Protein AF-A0A2K1WW73-F1 (afdb_monomer)

Nearest PDB structures (foldseek):
  8fxi-assembly1_E  TM=5.015E-01  e=4.866E+00  Stanieria sp. NIES-3757
  9c9m-assembly1_C  TM=4.557E-01  e=4.021E+00  Human immunodeficiency virus 1

Organism: Populus trichocarpa (NCBI:txid3694)

InterPro domains:
  IPR043128 Reverse transcriptase/Diguanylate cyclase domain [G3DSA:3.30.70.270] (82-145)
  IPR043502 DNA/RNA polymerase superfamily [SSF56672] (91-145)
  IPR051320 Viral Replication and Maturation Polyprotein [PTHR33064] (39-145)

Structure (mmCIF, N/CA/C/O backbone):
data_AF-A0A2K1WW73-F1
#
_entry.id   AF-A0A2K1WW73-F1
#
loop_
_atom_site.group_PDB
_atom_site.id
_atom_site.type_symbol
_atom_site.label_atom_id
_atom_site.label_alt_id
_atom_site.label_comp_id
_atom_site.label_asym_id
_atom_site.label_entity_id
_atom_site.label_seq_id
_atom_site.pdbx_PDB_ins_code
_atom_site.Cartn_x
_atom_site.Cartn_y
_atom_site.Cartn_z
_atom_site.occupancy
_atom_site.B_iso_or_equiv
_atom_site.auth_seq_id
_atom_site.auth_comp_id
_atom_site.auth_asym_id
_atom_site.auth_atom_id
_atom_site.pdbx_PDB_model_num
ATOM 1 N N . MET A 1 1 ? -12.731 13.483 20.629 1.00 47.97 1 MET A N 1
ATOM 2 C CA . MET A 1 1 ? -12.742 12.029 20.905 1.00 47.97 1 MET A CA 1
ATOM 3 C C . MET A 1 1 ? -14.147 11.509 20.618 1.00 47.97 1 MET A C 1
ATOM 5 O O . MET A 1 1 ? -15.056 11.846 21.362 1.00 47.97 1 MET A O 1
ATOM 9 N N . ILE A 1 2 ? -14.364 10.805 19.503 1.00 49.97 2 ILE A N 1
ATOM 10 C CA . ILE A 1 2 ? -15.694 10.281 19.145 1.00 49.97 2 ILE A CA 1
ATOM 11 C C . ILE A 1 2 ? -15.784 8.859 19.695 1.00 49.97 2 ILE A C 1
ATOM 13 O O . ILE A 1 2 ? -15.169 7.936 19.167 1.00 49.97 2 ILE A O 1
ATOM 17 N N . THR A 1 3 ? -16.505 8.671 20.792 1.00 56.09 3 THR A N 1
ATOM 18 C CA . THR A 1 3 ? -16.882 7.336 21.258 1.00 56.09 3 THR A CA 1
ATOM 19 C C . THR A 1 3 ? -17.946 6.775 20.315 1.00 56.09 3 THR A C 1
ATOM 21 O O . THR A 1 3 ? -19.043 7.321 20.219 1.00 56.09 3 THR A O 1
ATOM 24 N N . LEU A 1 4 ? -17.628 5.679 19.614 1.00 69.12 4 LEU A N 1
ATOM 25 C CA . LEU A 1 4 ? -18.541 5.015 18.666 1.00 69.12 4 LEU A CA 1
ATOM 26 C C . LEU A 1 4 ? -19.76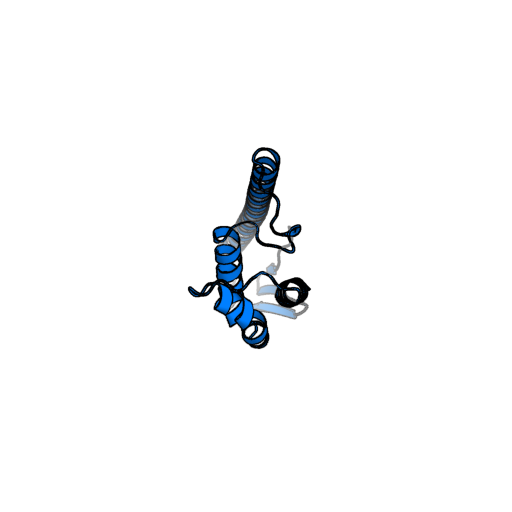2 4.360 19.336 1.00 69.12 4 LEU A C 1
ATOM 28 O O . LEU A 1 4 ? -20.703 3.953 18.659 1.00 69.12 4 LEU A O 1
ATOM 32 N N . TYR A 1 5 ? -19.765 4.276 20.664 1.00 75.44 5 TYR A N 1
ATOM 33 C CA . TYR A 1 5 ? -20.838 3.683 21.441 1.00 75.44 5 TYR A CA 1
ATOM 34 C C . TYR A 1 5 ? -21.109 4.479 22.721 1.00 75.44 5 TYR A C 1
ATOM 36 O O . TYR A 1 5 ? -20.230 5.133 23.287 1.00 75.44 5 TYR A O 1
ATOM 44 N N . LYS A 1 6 ? -22.351 4.395 23.192 1.00 80.62 6 LYS A N 1
ATOM 45 C CA . LYS A 1 6 ? -22.817 4.897 24.484 1.00 80.62 6 LYS A CA 1
ATOM 46 C C . LYS A 1 6 ? -23.090 3.709 25.401 1.00 80.62 6 LYS A C 1
ATOM 48 O O . LYS A 1 6 ? -23.656 2.710 24.972 1.00 80.62 6 LYS A O 1
ATOM 53 N N . THR A 1 7 ? -22.697 3.820 26.662 1.00 71.88 7 THR A N 1
ATOM 54 C CA . THR A 1 7 ? -22.943 2.797 27.691 1.00 71.88 7 THR A CA 1
ATOM 55 C C . THR A 1 7 ? -23.981 3.306 28.683 1.00 71.88 7 THR A C 1
ATOM 57 O O . THR A 1 7 ? -23.776 4.388 29.236 1.00 71.88 7 THR A O 1
ATOM 60 N N . SER A 1 8 ? -25.044 2.542 28.935 1.00 74.75 8 SER A N 1
ATOM 61 C CA . SER A 1 8 ? -25.937 2.722 30.089 1.00 74.75 8 SER A CA 1
ATOM 62 C C . SER A 1 8 ? -25.676 1.634 31.139 1.00 74.75 8 SER A C 1
ATOM 64 O O . SER A 1 8 ? -24.807 0.785 30.950 1.00 74.75 8 SER A O 1
ATOM 66 N N . HIS A 1 9 ? -26.415 1.645 32.252 1.00 69.75 9 HIS A N 1
ATOM 67 C CA . HIS A 1 9 ? -26.351 0.563 33.244 1.00 69.75 9 HIS A CA 1
ATOM 68 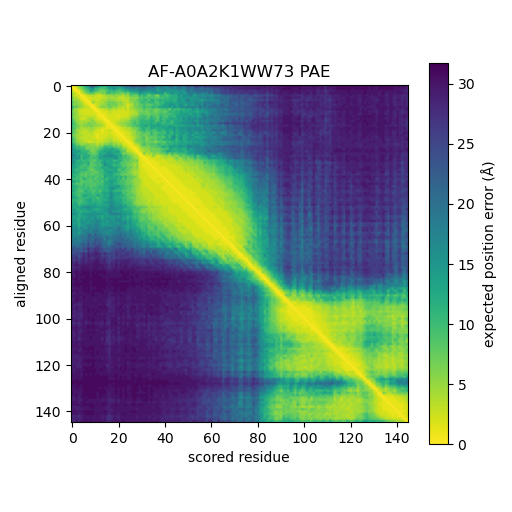C C . HIS A 1 9 ? -26.912 -0.772 32.732 1.00 69.75 9 HIS A C 1
ATOM 70 O O . HIS A 1 9 ? -26.626 -1.808 33.323 1.00 69.75 9 HIS A O 1
ATOM 76 N N . GLU A 1 10 ? -27.671 -0.750 31.635 1.00 77.69 10 GLU A N 1
ATOM 77 C CA . GLU A 1 10 ? -28.430 -1.904 31.140 1.00 77.69 10 GLU A CA 1
ATOM 78 C C . GLU A 1 10 ? -28.038 -2.325 29.722 1.00 77.69 10 GLU A C 1
ATOM 80 O O . GLU A 1 10 ? -28.370 -3.427 29.301 1.00 77.69 10 GLU A O 1
ATOM 85 N N . SER A 1 11 ? -27.329 -1.484 28.960 1.00 82.44 11 SER A N 1
ATOM 86 C CA . SER A 1 11 ? -26.925 -1.834 27.594 1.00 82.44 11 SER A CA 1
ATOM 87 C C . SER A 1 11 ? -25.735 -1.033 27.063 1.00 82.44 11 SER A C 1
ATOM 89 O O . SER A 1 11 ? -25.424 0.071 27.527 1.00 82.44 11 SER A O 1
ATOM 91 N N . ILE A 1 12 ? -25.098 -1.574 26.023 1.00 85.38 12 ILE A N 1
ATOM 92 C CA . ILE A 1 12 ? -24.217 -0.831 25.114 1.00 85.38 12 ILE A CA 1
ATOM 93 C C . ILE A 1 12 ? -24.999 -0.515 23.847 1.00 85.38 12 ILE A C 1
ATOM 95 O O . ILE A 1 12 ? -25.566 -1.402 23.214 1.00 85.38 12 ILE A O 1
ATOM 99 N N . ILE A 1 13 ? -25.001 0.754 23.457 1.00 86.25 13 ILE A N 1
ATOM 100 C CA . ILE A 1 13 ? -25.670 1.238 22.255 1.00 86.25 13 ILE A CA 1
ATOM 101 C C . ILE A 1 13 ? -24.606 1.767 21.302 1.00 86.25 13 ILE A C 1
ATOM 103 O O . ILE A 1 13 ? -23.904 2.720 21.631 1.00 86.25 13 ILE A O 1
ATOM 107 N N . SER A 1 14 ? -24.513 1.192 20.109 1.00 85.62 14 SER A N 1
ATOM 108 C CA . SER A 1 14 ? -23.650 1.684 19.032 1.00 85.62 14 SER A CA 1
ATOM 109 C C . SER A 1 14 ? -24.498 2.135 17.848 1.00 85.62 14 SER A C 1
ATOM 111 O O . SER A 1 14 ? -25.565 1.570 17.595 1.00 85.62 14 SER A O 1
ATOM 113 N N . LYS A 1 15 ? -24.053 3.169 17.130 1.00 83.75 15 LYS A N 1
ATOM 114 C CA . LYS A 1 15 ? -24.717 3.629 15.905 1.00 83.75 15 LYS A CA 1
ATOM 115 C C . LYS A 1 15 ? -23.756 3.456 14.739 1.00 83.75 15 LYS A C 1
ATOM 117 O O . LYS A 1 15 ? -22.754 4.160 14.659 1.00 83.75 15 LYS A O 1
ATOM 122 N N . ILE A 1 16 ? -24.074 2.524 13.848 1.00 80.62 16 ILE A N 1
ATOM 123 C CA . ILE A 1 16 ? -23.254 2.187 12.681 1.00 80.62 16 ILE A CA 1
ATOM 124 C C . ILE A 1 16 ? -24.133 2.395 11.451 1.00 80.62 16 ILE A C 1
ATOM 126 O O . ILE A 1 16 ? -25.199 1.798 11.351 1.00 80.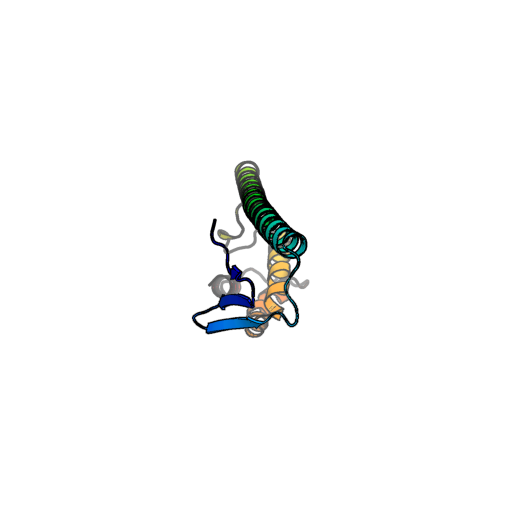62 16 ILE A O 1
ATOM 130 N N . ASN A 1 17 ? -23.721 3.281 10.541 1.00 79.81 17 ASN A N 1
ATOM 131 C CA . ASN A 1 17 ? -24.437 3.573 9.290 1.00 79.81 17 ASN A CA 1
ATOM 132 C C . ASN A 1 17 ? -25.935 3.884 9.479 1.00 79.81 17 ASN A C 1
ATOM 134 O O . ASN A 1 17 ? -26.786 3.421 8.730 1.00 79.81 17 ASN A O 1
ATOM 138 N N . GLY A 1 18 ? -26.275 4.640 10.527 1.00 80.44 18 GLY A N 1
ATOM 139 C CA . GLY A 1 18 ? -27.663 4.993 10.845 1.00 80.44 18 GLY A CA 1
ATOM 140 C C . GLY A 1 18 ? -28.432 3.929 11.636 1.00 80.44 18 GLY A C 1
ATOM 141 O O . GLY A 1 18 ? -29.366 4.293 12.350 1.00 80.44 18 GLY A O 1
ATOM 142 N N . LEU A 1 19 ? -27.996 2.667 11.609 1.00 81.19 19 LEU A N 1
ATOM 143 C CA . LEU A 1 19 ? -28.590 1.575 12.375 1.00 81.19 19 LEU A CA 1
ATOM 144 C C . LEU A 1 19 ? -28.154 1.640 13.841 1.00 81.19 19 LEU A C 1
ATOM 146 O O . LEU A 1 19 ? -26.974 1.804 14.163 1.00 81.19 19 LEU A O 1
ATOM 150 N N . LYS A 1 20 ? -29.133 1.522 14.741 1.00 87.69 20 LYS A N 1
ATOM 151 C CA . LYS A 1 20 ? -28.916 1.478 16.188 1.00 87.69 20 LYS A CA 1
ATOM 152 C C . LYS A 1 20 ? -28.771 0.021 16.617 1.00 87.69 20 LYS A C 1
ATOM 154 O O . LYS A 1 20 ? -29.745 -0.722 16.614 1.00 87.69 20 LYS A O 1
ATOM 159 N N . LEU A 1 21 ? -27.567 -0.358 17.018 1.00 86.31 21 LEU A N 1
ATOM 160 C CA . LEU A 1 21 ? -27.264 -1.673 17.566 1.00 86.31 21 LEU A CA 1
ATOM 161 C C . LEU A 1 21 ? -27.304 -1.589 19.095 1.00 86.31 21 LEU A C 1
ATOM 163 O O . LEU A 1 21 ? -26.639 -0.730 19.681 1.00 86.31 21 LEU A O 1
ATOM 167 N N . VAL A 1 22 ? -28.101 -2.443 19.736 1.00 86.00 22 VAL A N 1
ATOM 168 C CA . VAL A 1 22 ? -28.271 -2.472 21.196 1.00 86.00 22 VAL A CA 1
ATOM 169 C C . VAL A 1 22 ? -27.848 -3.839 21.712 1.00 86.00 22 VAL A C 1
ATOM 171 O O . VAL A 1 22 ? -28.427 -4.850 21.330 1.00 86.00 22 VAL A O 1
ATOM 174 N N . PHE A 1 23 ? -26.858 -3.855 22.598 1.00 81.75 23 PHE A N 1
ATOM 175 C CA . PHE A 1 23 ? -26.428 -5.041 23.329 1.00 81.75 23 PHE A CA 1
ATOM 176 C C . PHE A 1 23 ? -26.883 -4.915 24.784 1.00 81.75 23 PHE A C 1
ATOM 178 O O . PHE A 1 23 ? -26.245 -4.178 25.543 1.00 81.75 23 PHE A O 1
ATOM 185 N N . PRO A 1 24 ? -27.994 -5.561 25.173 1.00 81.06 24 PRO A N 1
ATOM 186 C CA . PRO A 1 24 ? -28.443 -5.570 26.557 1.00 81.06 24 PRO A CA 1
ATOM 187 C C . PRO A 1 24 ? -27.493 -6.401 27.422 1.00 81.06 24 PRO A C 1
ATOM 189 O O . PRO A 1 24 ? -26.961 -7.424 26.986 1.00 81.06 24 PRO A O 1
ATOM 192 N N . PHE A 1 25 ? -27.279 -5.964 28.658 1.00 80.00 25 PHE A N 1
ATOM 193 C CA . PHE A 1 25 ? -26.549 -6.749 29.641 1.00 80.00 25 PHE A CA 1
ATOM 194 C C . PHE A 1 25 ? -27.500 -7.730 30.323 1.00 80.00 25 PHE A C 1
ATOM 196 O O . PHE A 1 25 ? -28.551 -7.333 30.815 1.00 80.00 25 PHE A O 1
ATOM 203 N N . LEU A 1 26 ? -27.115 -9.006 30.372 1.00 77.88 26 LEU A N 1
ATOM 204 C CA . LEU A 1 26 ? -27.869 -10.042 31.090 1.00 77.88 26 LEU A CA 1
ATOM 205 C C . LEU A 1 26 ? -27.814 -9.835 32.614 1.00 77.88 26 LEU A C 1
ATOM 207 O O . LEU A 1 26 ? -28.745 -10.186 33.326 1.00 77.88 26 LEU A O 1
ATOM 211 N N . GLU A 1 27 ? -26.738 -9.214 33.102 1.00 77.06 27 GLU A N 1
ATOM 212 C CA . GLU A 1 27 ? -26.515 -8.869 34.506 1.00 77.06 27 GLU A CA 1
ATOM 213 C C . GLU A 1 27 ? -25.903 -7.470 34.614 1.00 77.06 27 GLU A C 1
ATOM 215 O O . GLU A 1 27 ? -25.265 -6.990 33.674 1.00 77.06 27 GLU A O 1
ATOM 220 N N . LYS A 1 28 ? -26.041 -6.811 35.775 1.00 70.81 28 LYS A N 1
ATOM 221 C CA . LYS A 1 28 ? -25.444 -5.484 35.992 1.00 70.81 28 LYS A CA 1
ATOM 222 C C . LYS A 1 28 ? -23.924 -5.548 35.771 1.00 70.81 28 LYS A C 1
ATOM 224 O O . LYS A 1 28 ? -23.220 -6.228 36.523 1.00 70.81 28 LYS A O 1
ATOM 229 N N . PRO A 1 29 ? -23.382 -4.824 34.781 1.00 67.81 29 PRO A N 1
ATOM 230 C CA . PRO A 1 29 ? -21.965 -4.884 34.472 1.00 67.81 29 PRO A CA 1
ATOM 231 C C . PRO A 1 29 ? -21.157 -4.245 35.602 1.00 67.81 29 PRO A C 1
ATOM 233 O O . PRO A 1 29 ? -21.461 -3.151 36.082 1.00 67.81 29 PRO A O 1
ATOM 236 N N . LYS A 1 30 ? -20.064 -4.897 36.004 1.00 77.00 30 LYS A N 1
ATOM 237 C CA . LYS A 1 30 ? -19.108 -4.294 36.938 1.00 77.00 30 LYS A CA 1
ATOM 238 C C . LYS A 1 30 ? -18.478 -3.072 36.265 1.00 77.00 30 LYS A C 1
ATOM 240 O O . LYS A 1 30 ? -17.867 -3.213 35.206 1.00 77.00 30 LYS A O 1
ATOM 245 N N . THR A 1 31 ? -18.560 -1.895 36.890 1.00 75.31 31 THR A N 1
ATOM 246 C CA . THR A 1 31 ? -18.013 -0.621 36.371 1.00 75.31 31 THR A CA 1
ATOM 247 C C . THR A 1 31 ? -16.563 -0.750 35.893 1.00 75.31 31 THR A C 1
ATOM 249 O O . THR A 1 31 ? -16.189 -0.198 34.860 1.00 75.31 31 THR A O 1
ATOM 252 N N . ARG A 1 32 ? -15.761 -1.565 36.592 1.00 72.06 32 ARG A N 1
ATOM 253 C CA . ARG A 1 32 ? -14.387 -1.908 36.204 1.00 72.06 32 ARG A CA 1
ATOM 254 C C . ARG A 1 32 ? -14.295 -2.497 34.791 1.00 72.06 32 ARG A C 1
ATOM 256 O O . ARG A 1 32 ? -13.446 -2.072 34.020 1.00 72.06 32 ARG A O 1
ATOM 263 N N . ASN A 1 33 ? -15.174 -3.431 34.433 1.00 80.69 33 ASN A N 1
ATOM 264 C CA . ASN A 1 33 ? -15.151 -4.099 33.129 1.00 80.69 33 ASN A CA 1
ATOM 265 C C . ASN A 1 33 ? -15.520 -3.127 31.999 1.00 80.69 33 ASN A C 1
ATOM 267 O O . ASN A 1 33 ? -14.866 -3.121 30.960 1.00 80.69 33 ASN A O 1
ATOM 271 N N . LEU A 1 34 ? -16.505 -2.247 32.219 1.00 79.19 34 LEU A N 1
ATOM 272 C CA . LEU A 1 34 ? -16.860 -1.203 31.248 1.00 79.19 34 LEU A CA 1
ATOM 273 C C . LEU A 1 34 ? -15.706 -0.221 31.018 1.00 79.19 34 LEU A C 1
ATOM 275 O O . LEU A 1 34 ? -15.448 0.175 29.882 1.00 79.19 34 LEU A O 1
ATOM 279 N N . ASN A 1 35 ? -14.996 0.155 32.082 1.00 80.88 35 ASN A N 1
ATOM 280 C CA . ASN A 1 35 ? -13.844 1.047 31.981 1.00 80.88 35 ASN A CA 1
ATOM 281 C C . ASN A 1 35 ? -12.663 0.383 31.260 1.00 80.88 35 ASN A C 1
ATOM 283 O O . ASN A 1 35 ? -12.010 1.043 30.455 1.00 80.88 35 ASN A O 1
ATOM 287 N N . LEU A 1 36 ? -12.433 -0.917 31.471 1.00 84.25 36 LEU A N 1
ATOM 288 C CA . LEU A 1 36 ? -11.426 -1.682 30.728 1.00 84.25 36 LEU A CA 1
ATOM 289 C C . LEU A 1 36 ? -11.745 -1.742 29.227 1.00 84.25 36 LEU A C 1
ATOM 291 O O . LEU A 1 36 ? -10.860 -1.503 28.411 1.00 84.25 36 LEU A O 1
ATOM 295 N N . ILE A 1 37 ? -13.009 -1.971 28.852 1.00 83.38 37 ILE A N 1
ATOM 296 C CA . ILE A 1 37 ? -13.439 -1.962 27.442 1.00 83.38 37 ILE A CA 1
ATOM 297 C C . ILE A 1 37 ? -13.230 -0.576 26.816 1.00 83.38 37 ILE A C 1
ATOM 299 O O . ILE A 1 37 ? -12.721 -0.470 25.698 1.00 83.38 37 ILE A O 1
ATOM 303 N N . LYS A 1 38 ? -13.570 0.498 27.544 1.00 84.25 38 LYS A N 1
ATOM 304 C CA . LYS A 1 38 ? -13.311 1.878 27.102 1.00 84.25 38 LYS A CA 1
ATOM 305 C C . LYS A 1 38 ? -11.822 2.134 26.891 1.00 84.25 38 LYS A C 1
ATOM 307 O O . LYS A 1 38 ? -11.454 2.662 25.846 1.00 84.25 38 LYS A O 1
ATOM 312 N N . ALA A 1 39 ? -10.977 1.732 27.838 1.00 83.56 39 ALA A N 1
ATOM 313 C CA . ALA A 1 39 ? -9.531 1.882 27.727 1.00 83.56 39 ALA A CA 1
ATOM 314 C C . ALA A 1 39 ? -8.974 1.107 26.523 1.00 83.56 39 ALA A C 1
ATOM 316 O O . ALA A 1 39 ? -8.293 1.701 25.689 1.00 83.56 39 ALA A O 1
ATOM 317 N N . CYS A 1 40 ? -9.331 -0.174 26.371 1.00 86.06 40 CYS A N 1
ATOM 318 C CA . CYS A 1 40 ? -8.937 -0.986 25.214 1.00 86.06 40 CYS A CA 1
ATOM 319 C C . CYS A 1 40 ? -9.309 -0.305 23.897 1.00 86.06 40 CYS A C 1
ATOM 321 O O . CYS A 1 40 ? -8.464 -0.170 23.020 1.00 86.06 40 CYS A O 1
ATOM 323 N N . PHE A 1 41 ? -10.540 0.193 23.783 1.00 87.25 41 PHE A N 1
ATOM 324 C CA . PHE A 1 41 ? -10.997 0.878 22.579 1.00 87.25 41 PHE A CA 1
ATOM 325 C C . PHE A 1 41 ? -10.171 2.136 22.257 1.00 87.25 41 PHE A C 1
ATOM 327 O O . PHE A 1 41 ? -9.805 2.364 21.103 1.00 87.25 41 PHE A O 1
ATOM 334 N N . ILE A 1 42 ? -9.838 2.944 23.269 1.00 88.12 42 ILE A N 1
ATOM 335 C CA . ILE A 1 42 ? -8.989 4.134 23.102 1.00 88.12 42 ILE A CA 1
ATOM 336 C C . ILE A 1 42 ? -7.587 3.732 22.630 1.00 88.12 42 ILE A C 1
ATOM 338 O O . ILE A 1 42 ? -7.078 4.315 21.670 1.00 88.12 42 ILE A O 1
ATOM 342 N N . HIS A 1 43 ? -6.990 2.715 23.254 1.00 88.19 43 HIS A N 1
ATOM 343 C CA . HIS A 1 43 ? -5.671 2.214 22.870 1.00 88.19 43 HIS A CA 1
ATOM 344 C C . HIS A 1 43 ? -5.655 1.665 21.441 1.00 88.19 43 HIS A C 1
ATOM 346 O O . HIS A 1 43 ? -4.750 2.001 20.680 1.00 88.19 43 HIS A O 1
ATOM 352 N N . THR A 1 44 ? -6.672 0.897 21.040 1.00 91.06 44 THR A N 1
ATOM 353 C CA . THR A 1 44 ? -6.801 0.390 19.667 1.00 91.06 44 THR A CA 1
ATOM 354 C C . THR A 1 44 ? -6.874 1.528 18.653 1.00 91.06 44 THR A C 1
ATOM 356 O O . THR A 1 44 ? -6.171 1.494 17.647 1.00 91.06 44 THR A O 1
ATOM 359 N N . ASN A 1 45 ? -7.664 2.572 18.920 1.00 89.75 45 ASN A N 1
ATOM 360 C CA . ASN A 1 45 ? -7.749 3.723 18.017 1.00 89.75 45 ASN A CA 1
ATOM 361 C C . ASN A 1 45 ? -6.419 4.467 17.902 1.00 89.75 45 ASN A C 1
ATOM 363 O O . ASN A 1 45 ? -6.032 4.858 16.802 1.00 89.75 45 ASN A O 1
ATOM 367 N N . HIS A 1 46 ? -5.713 4.645 19.019 1.00 92.50 46 HIS A N 1
ATOM 368 C CA . HIS A 1 46 ? -4.407 5.291 19.010 1.00 92.50 46 HIS A CA 1
ATOM 369 C C . HIS A 1 46 ? -3.383 4.474 18.210 1.00 92.50 46 HIS A C 1
ATOM 371 O O . HIS A 1 46 ? -2.676 5.023 17.368 1.00 92.50 46 HIS A O 1
ATOM 377 N N . PHE A 1 47 ? -3.362 3.154 18.402 1.00 92.12 47 PHE A N 1
ATOM 378 C CA . PHE A 1 47 ? -2.482 2.255 17.660 1.00 92.12 47 PHE A CA 1
ATOM 379 C C . PHE A 1 47 ? -2.790 2.259 16.158 1.00 92.12 47 PHE A C 1
ATOM 381 O O . PHE A 1 47 ? -1.882 2.369 15.337 1.00 92.12 47 PHE A O 1
ATOM 388 N N . ASN A 1 48 ? -4.072 2.234 15.790 1.00 92.62 48 ASN A N 1
ATOM 389 C CA . ASN A 1 48 ? -4.490 2.337 14.396 1.00 92.62 48 ASN A CA 1
ATOM 390 C C . ASN A 1 48 ? -4.056 3.669 13.771 1.00 92.62 48 ASN A C 1
ATOM 392 O O . ASN A 1 48 ? -3.566 3.674 12.645 1.00 92.62 48 ASN A O 1
ATOM 396 N N . ALA A 1 49 ? -4.179 4.787 14.493 1.00 92.69 49 ALA A N 1
ATOM 397 C CA . ALA A 1 49 ? -3.709 6.086 14.014 1.00 92.69 49 ALA A CA 1
ATOM 398 C C . ALA A 1 49 ? -2.186 6.101 13.783 1.00 92.69 49 ALA A C 1
ATOM 400 O O . ALA A 1 49 ? -1.733 6.607 12.756 1.00 92.69 49 ALA A O 1
ATOM 401 N N . LEU A 1 50 ? -1.407 5.490 14.683 1.00 93.69 50 LEU A N 1
ATOM 402 C CA . LEU A 1 50 ? 0.045 5.340 14.526 1.00 93.69 50 LEU A CA 1
ATOM 403 C C . LEU A 1 50 ? 0.409 4.475 13.312 1.00 93.69 50 LEU A C 1
ATOM 405 O O . LEU A 1 50 ? 1.280 4.859 12.532 1.00 93.69 50 LEU A O 1
ATOM 409 N N . ILE A 1 51 ? -0.276 3.344 13.106 1.00 93.44 51 ILE A N 1
ATOM 410 C CA . ILE A 1 51 ? -0.072 2.493 11.922 1.00 93.44 51 ILE A CA 1
ATOM 411 C C . ILE A 1 51 ? -0.337 3.284 10.641 1.00 93.44 51 ILE A C 1
ATOM 413 O O . ILE A 1 51 ? 0.472 3.234 9.716 1.00 93.44 51 ILE A O 1
ATOM 417 N N . GLN A 1 52 ? -1.447 4.023 10.586 1.00 93.94 52 GLN A N 1
ATOM 418 C CA . GLN A 1 52 ? -1.800 4.816 9.408 1.00 93.94 52 GLN A CA 1
ATOM 419 C C . GLN A 1 52 ? -0.767 5.917 9.138 1.00 93.94 52 GLN A C 1
ATOM 421 O O . GLN A 1 52 ? -0.325 6.072 8.000 1.00 93.94 52 GLN A O 1
ATOM 426 N N . GLY A 1 53 ? -0.311 6.623 10.178 1.00 93.81 53 GLY A N 1
ATOM 427 C CA . GLY A 1 53 ? 0.761 7.615 10.059 1.00 93.81 53 GLY A CA 1
ATOM 428 C C . GLY A 1 53 ? 2.061 7.014 9.516 1.00 93.81 53 GLY A C 1
ATOM 429 O O . GLY A 1 53 ? 2.631 7.533 8.556 1.00 93.81 53 GLY A O 1
ATOM 430 N N . ASN A 1 54 ? 2.486 5.871 10.059 1.00 94.06 54 ASN A N 1
ATOM 431 C CA . ASN A 1 54 ? 3.685 5.168 9.595 1.00 94.06 54 ASN A CA 1
ATOM 432 C C . ASN A 1 54 ? 3.545 4.676 8.150 1.00 94.06 54 ASN A C 1
ATOM 434 O O . ASN A 1 54 ? 4.497 4.762 7.375 1.00 94.06 54 ASN A O 1
ATOM 438 N N . HIS A 1 55 ? 2.364 4.191 7.763 1.00 95.06 55 HIS A N 1
ATOM 439 C CA . HIS A 1 55 ? 2.097 3.772 6.392 1.00 95.06 55 HIS A CA 1
ATOM 440 C C . HIS A 1 55 ? 2.223 4.948 5.413 1.00 95.06 55 HIS A C 1
ATOM 442 O O . HIS A 1 55 ? 2.882 4.818 4.383 1.00 95.06 55 HIS A O 1
ATOM 448 N N . ILE A 1 56 ? 1.636 6.103 5.743 1.00 94.44 56 ILE A N 1
ATOM 449 C CA . ILE A 1 56 ? 1.747 7.326 4.933 1.00 94.44 56 ILE A CA 1
ATOM 450 C C . ILE A 1 56 ? 3.215 7.742 4.800 1.00 94.44 56 ILE A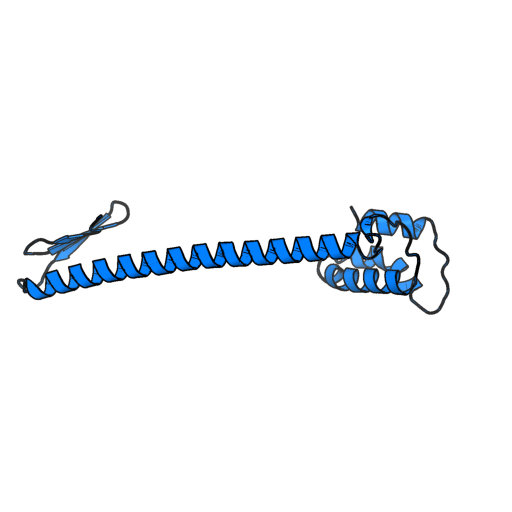 C 1
ATOM 452 O O . ILE A 1 56 ? 3.691 7.965 3.688 1.00 94.44 56 ILE A O 1
ATOM 456 N N . HIS A 1 57 ? 3.960 7.779 5.905 1.00 94.75 57 HIS A N 1
ATOM 457 C CA . HIS A 1 57 ? 5.375 8.144 5.881 1.00 94.75 57 HIS A CA 1
ATOM 458 C C . HIS A 1 57 ? 6.215 7.193 5.009 1.00 94.75 57 HIS A C 1
ATOM 460 O O . HIS A 1 57 ? 7.012 7.645 4.188 1.00 94.75 57 HIS A O 1
ATOM 466 N N . LEU A 1 58 ? 5.986 5.880 5.114 1.00 93.50 58 LEU A N 1
ATOM 467 C CA . LEU A 1 58 ? 6.640 4.886 4.258 1.00 93.50 58 LEU A CA 1
ATOM 468 C C . LEU A 1 58 ? 6.290 5.059 2.775 1.00 93.50 58 LEU A C 1
ATOM 470 O O . LEU A 1 58 ? 7.147 4.826 1.923 1.00 93.50 58 LEU A O 1
ATOM 474 N N . MET A 1 59 ? 5.055 5.453 2.449 1.00 92.38 59 MET A N 1
ATOM 475 C CA . MET A 1 59 ? 4.664 5.755 1.068 1.00 92.38 59 MET A CA 1
ATOM 476 C C . MET A 1 59 ? 5.421 6.969 0.524 1.00 92.38 59 MET A C 1
ATOM 478 O O . MET A 1 59 ? 5.944 6.893 -0.587 1.00 92.38 59 MET A O 1
ATOM 482 N N . HIS A 1 60 ? 5.547 8.043 1.311 1.00 92.94 60 HIS A N 1
ATOM 483 C CA . HIS A 1 60 ? 6.347 9.211 0.932 1.00 92.94 60 HIS A CA 1
ATOM 484 C C . HIS A 1 60 ? 7.817 8.844 0.703 1.00 92.94 60 HIS A C 1
ATOM 486 O O . HIS A 1 60 ? 8.344 9.119 -0.369 1.00 92.94 60 HIS A O 1
ATOM 492 N N . LEU A 1 61 ? 8.442 8.114 1.633 1.00 93.12 61 LEU A N 1
ATOM 493 C CA . LEU A 1 61 ? 9.829 7.657 1.481 1.00 93.12 61 LEU A CA 1
ATOM 494 C C . LEU A 1 61 ? 10.038 6.813 0.216 1.00 93.12 61 LEU A C 1
ATOM 496 O O . LEU A 1 61 ? 11.023 6.988 -0.498 1.00 93.12 61 LEU A O 1
ATOM 500 N N . LYS A 1 62 ? 9.110 5.896 -0.090 1.00 91.69 62 LYS A N 1
ATOM 501 C CA . LYS A 1 62 ? 9.173 5.102 -1.328 1.00 91.69 62 LYS A CA 1
ATOM 502 C C . LYS A 1 62 ? 9.087 5.980 -2.572 1.00 91.69 62 LYS A C 1
ATOM 504 O O . LYS A 1 62 ? 9.815 5.726 -3.532 1.00 91.69 62 LYS A O 1
ATOM 509 N N . GLN A 1 63 ? 8.211 6.982 -2.555 1.00 89.00 63 GLN A N 1
ATOM 510 C CA . GLN A 1 63 ? 8.074 7.928 -3.655 1.00 89.00 63 GLN A CA 1
ATOM 511 C C . GLN A 1 63 ? 9.353 8.754 -3.838 1.00 89.00 63 GLN A C 1
ATOM 513 O O . GLN A 1 63 ? 9.824 8.888 -4.966 1.00 89.00 63 GLN A O 1
ATOM 518 N N . ASP A 1 64 ? 9.953 9.234 -2.751 1.00 88.94 64 ASP A N 1
ATOM 519 C CA . ASP A 1 64 ? 11.190 10.019 -2.788 1.00 88.94 64 ASP A CA 1
ATOM 520 C C . ASP A 1 64 ? 12.360 9.197 -3.339 1.00 88.94 64 ASP A C 1
ATOM 522 O O . ASP A 1 64 ? 13.057 9.646 -4.249 1.00 88.94 64 ASP A O 1
ATOM 526 N N . VAL A 1 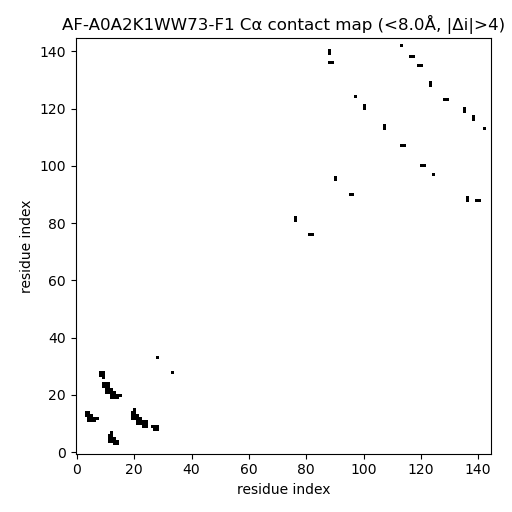65 ? 12.522 7.950 -2.882 1.00 86.69 65 VAL A N 1
ATOM 527 C CA . VAL A 1 65 ? 13.537 7.022 -3.415 1.00 86.69 65 VAL A CA 1
ATOM 528 C C . VAL A 1 65 ? 13.305 6.741 -4.903 1.00 86.69 65 VAL A C 1
ATOM 530 O O . VAL A 1 65 ? 14.258 6.672 -5.683 1.00 86.69 65 VAL A O 1
ATOM 533 N N . PHE A 1 66 ? 12.048 6.591 -5.327 1.00 84.75 66 PHE A N 1
ATOM 534 C CA . PHE A 1 66 ? 11.715 6.394 -6.737 1.00 84.75 66 PHE A CA 1
ATOM 535 C C . PHE A 1 66 ? 12.088 7.616 -7.588 1.00 84.75 66 PHE A C 1
ATOM 537 O O . PHE A 1 66 ? 12.715 7.459 -8.639 1.00 84.75 66 PHE A O 1
ATOM 544 N N . LEU A 1 67 ? 11.756 8.824 -7.126 1.00 78.94 67 LEU A N 1
ATOM 545 C CA . LEU A 1 67 ? 12.113 10.078 -7.795 1.00 78.94 67 LEU A CA 1
ATOM 546 C C . LEU A 1 67 ? 13.628 10.291 -7.835 1.00 78.94 67 LEU A C 1
ATOM 548 O O . LEU A 1 67 ? 14.164 10.692 -8.867 1.00 78.94 67 LEU A O 1
ATOM 552 N N . GLN A 1 68 ? 14.337 9.967 -6.755 1.00 75.94 68 GLN A N 1
ATOM 553 C CA . GLN A 1 68 ? 15.792 10.040 -6.719 1.00 75.94 68 GLN A CA 1
ATOM 554 C C . GLN A 1 68 ? 16.417 9.094 -7.749 1.00 75.94 68 GLN A C 1
ATOM 556 O O . GLN A 1 68 ? 17.255 9.522 -8.538 1.00 75.94 68 GLN A O 1
ATOM 561 N N . LYS A 1 69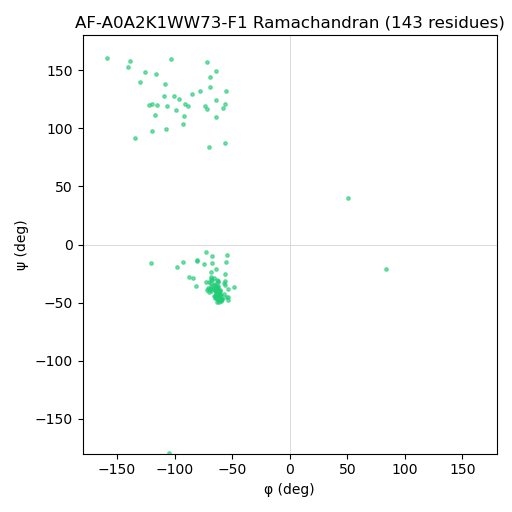 ? 15.947 7.844 -7.829 1.00 76.50 69 LYS A N 1
ATOM 562 C CA . LYS A 1 69 ? 16.422 6.876 -8.828 1.00 76.50 69 LYS A CA 1
ATOM 563 C C . LYS A 1 69 ? 16.136 7.332 -10.262 1.00 76.50 69 LYS A C 1
ATOM 565 O O . LYS A 1 69 ? 16.960 7.129 -11.150 1.00 76.50 69 LYS A O 1
ATOM 570 N N . GLN A 1 70 ? 14.986 7.965 -10.502 1.00 67.69 70 GLN A N 1
ATOM 571 C CA . GLN A 1 70 ? 14.678 8.603 -11.786 1.00 67.69 70 GLN A CA 1
ATOM 572 C C . GLN A 1 70 ? 15.678 9.726 -12.088 1.00 67.69 70 GLN A C 1
ATOM 574 O O . GLN A 1 70 ? 16.240 9.759 -13.177 1.00 67.69 70 GLN A O 1
ATOM 579 N N . ASN A 1 71 ? 15.948 10.615 -11.135 1.00 64.06 71 ASN A N 1
ATOM 580 C CA . ASN A 1 71 ? 16.879 11.731 -11.311 1.00 64.06 71 ASN A CA 1
ATOM 581 C C . ASN A 1 71 ? 18.329 11.277 -11.513 1.00 64.06 71 ASN A C 1
ATOM 583 O O . ASN A 1 71 ? 19.020 11.855 -12.347 1.00 64.06 71 ASN A O 1
ATOM 587 N N . GLU A 1 72 ? 18.773 10.234 -10.812 1.00 62.91 72 GLU A N 1
ATOM 588 C CA . GLU A 1 72 ? 20.076 9.591 -11.022 1.00 62.91 72 GLU A CA 1
ATOM 589 C C . GLU A 1 72 ? 20.157 8.959 -12.413 1.00 62.91 72 GLU A C 1
ATOM 591 O O . GLU A 1 72 ? 21.150 9.140 -13.113 1.00 62.91 72 GLU A O 1
ATOM 596 N N . ASN A 1 73 ? 19.098 8.285 -12.869 1.00 58.31 73 ASN A N 1
ATOM 597 C CA . ASN A 1 73 ? 19.038 7.768 -14.235 1.00 58.31 73 ASN A CA 1
ATOM 598 C C . ASN A 1 73 ? 19.100 8.903 -15.264 1.00 58.31 73 ASN A C 1
ATOM 600 O O . ASN A 1 73 ? 19.868 8.803 -16.213 1.00 58.31 73 ASN A O 1
ATOM 604 N N . HIS A 1 74 ? 18.364 9.999 -15.066 1.00 53.75 74 HIS A N 1
ATOM 605 C CA . HIS A 1 74 ? 18.438 11.170 -15.940 1.00 53.75 74 HIS A CA 1
ATOM 606 C C . HIS A 1 74 ? 19.838 11.802 -15.924 1.00 53.75 74 HIS A C 1
ATOM 608 O O . HIS A 1 74 ? 20.398 12.033 -16.990 1.00 53.75 74 HIS A O 1
ATOM 614 N N . HIS A 1 75 ? 20.454 12.019 -14.757 1.00 52.91 75 HIS A N 1
ATOM 615 C CA . HIS A 1 75 ? 21.824 12.542 -14.659 1.00 52.91 75 HIS A CA 1
ATOM 616 C C . HIS A 1 75 ? 22.849 11.619 -15.329 1.00 52.91 75 HIS A C 1
ATOM 618 O O . HIS A 1 75 ? 23.714 12.107 -16.052 1.00 52.91 75 HIS A O 1
ATOM 624 N N . ASN A 1 76 ? 22.714 10.299 -15.175 1.00 50.25 76 ASN A N 1
ATOM 625 C CA . ASN A 1 76 ? 23.557 9.317 -15.860 1.00 50.25 76 ASN A CA 1
ATOM 626 C C . ASN A 1 76 ? 23.318 9.299 -17.384 1.00 50.25 76 ASN A C 1
ATOM 628 O O . ASN A 1 76 ? 24.258 9.054 -18.137 1.00 50.25 76 ASN A O 1
ATOM 632 N N . ILE A 1 77 ? 22.102 9.614 -17.850 1.00 49.62 77 ILE A N 1
ATOM 633 C CA . ILE A 1 77 ? 21.770 9.817 -19.275 1.00 49.62 77 ILE A CA 1
ATOM 634 C C . ILE A 1 77 ? 22.351 11.141 -19.812 1.00 49.62 77 ILE A C 1
ATOM 636 O O . ILE A 1 77 ? 22.706 11.221 -20.987 1.00 49.62 77 ILE A O 1
ATOM 640 N N . PHE A 1 78 ? 22.462 12.183 -18.981 1.00 50.09 78 PHE A N 1
ATOM 641 C CA . PHE A 1 78 ? 23.055 13.469 -19.373 1.00 50.09 78 PHE A CA 1
ATOM 642 C C . PHE A 1 78 ? 24.594 13.462 -19.326 1.00 50.09 78 PHE A C 1
ATOM 644 O O . PHE A 1 78 ? 25.219 14.087 -20.180 1.00 50.09 78 PHE A O 1
ATOM 651 N N . GLN A 1 79 ? 25.213 12.763 -18.366 1.00 48.66 79 GLN A N 1
ATOM 652 C CA . GLN A 1 79 ? 26.676 12.695 -18.212 1.00 48.66 79 GLN A CA 1
ATOM 653 C C . GLN A 1 79 ? 27.331 11.576 -19.037 1.00 48.66 79 GLN A C 1
ATOM 655 O O . GLN A 1 79 ? 28.482 11.716 -19.446 1.00 48.66 79 GLN A O 1
ATOM 660 N N . GLY A 1 80 ? 26.614 10.487 -19.325 1.00 46.22 80 GLY A N 1
ATOM 661 C CA . GLY A 1 80 ? 27.033 9.464 -20.279 1.00 46.22 80 GLY A CA 1
ATOM 662 C C . GLY A 1 80 ? 26.211 9.584 -21.552 1.00 46.22 80 GLY A C 1
ATOM 663 O O . GLY A 1 80 ? 24.997 9.439 -21.503 1.00 46.22 80 GLY A O 1
ATOM 664 N N . THR A 1 81 ? 26.846 9.831 -22.699 1.00 45.94 81 THR A N 1
ATOM 665 C CA . THR A 1 81 ? 26.193 9.896 -24.015 1.00 45.94 81 THR A CA 1
ATOM 666 C C . THR A 1 81 ? 25.424 8.603 -24.324 1.00 45.94 81 THR A C 1
ATOM 668 O O . THR A 1 81 ? 25.941 7.687 -24.960 1.00 45.94 81 THR A O 1
ATOM 671 N N . ILE A 1 82 ? 24.167 8.522 -23.896 1.00 49.12 82 ILE A N 1
ATOM 672 C CA . ILE A 1 82 ? 23.215 7.503 -24.321 1.00 49.12 82 ILE A CA 1
ATOM 673 C C . ILE A 1 82 ? 22.066 8.258 -24.962 1.00 49.12 82 ILE A C 1
ATOM 675 O O . ILE A 1 82 ? 21.179 8.790 -24.301 1.00 49.12 82 ILE A O 1
ATOM 679 N N . THR A 1 83 ? 22.104 8.325 -26.288 1.00 45.62 83 THR A N 1
ATOM 680 C CA . THR A 1 83 ? 20.969 8.774 -27.086 1.00 45.62 83 THR A CA 1
ATOM 681 C C . THR A 1 83 ? 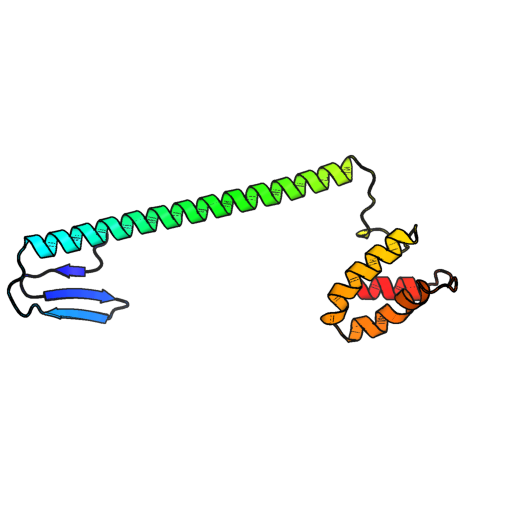19.773 7.880 -26.737 1.00 45.62 83 THR A C 1
ATOM 683 O O . THR A 1 83 ? 19.868 6.661 -26.910 1.00 45.62 83 THR A O 1
ATOM 686 N N . PRO A 1 84 ? 18.652 8.435 -26.240 1.00 41.78 84 PRO A N 1
ATOM 687 C CA . PRO A 1 84 ? 17.445 7.656 -26.019 1.00 41.78 84 PRO A CA 1
ATOM 688 C C . PRO A 1 84 ? 17.044 6.975 -27.330 1.00 41.78 84 PRO A C 1
ATOM 690 O O . PRO A 1 84 ? 16.973 7.630 -28.375 1.00 41.78 84 PRO A O 1
ATOM 693 N N . ILE A 1 85 ? 16.739 5.675 -27.273 1.00 47.03 85 ILE A N 1
ATOM 694 C CA . ILE A 1 85 ? 16.198 4.892 -28.407 1.00 47.03 85 ILE A CA 1
ATOM 695 C C . ILE A 1 85 ? 14.914 5.549 -28.974 1.00 47.03 85 ILE A C 1
ATOM 697 O O . ILE A 1 85 ? 14.491 5.285 -30.103 1.00 47.03 85 ILE A O 1
ATOM 701 N N . GLU A 1 86 ? 14.311 6.474 -28.224 1.00 45.50 86 GLU A N 1
ATOM 702 C CA . GLU A 1 86 ? 13.194 7.310 -28.654 1.00 45.50 86 GLU A CA 1
ATOM 703 C C . GLU A 1 86 ? 13.476 8.125 -29.924 1.00 45.50 86 GLU A C 1
ATOM 705 O O . GLU A 1 86 ? 12.554 8.286 -30.723 1.00 45.50 86 GLU A O 1
ATOM 710 N N . ARG A 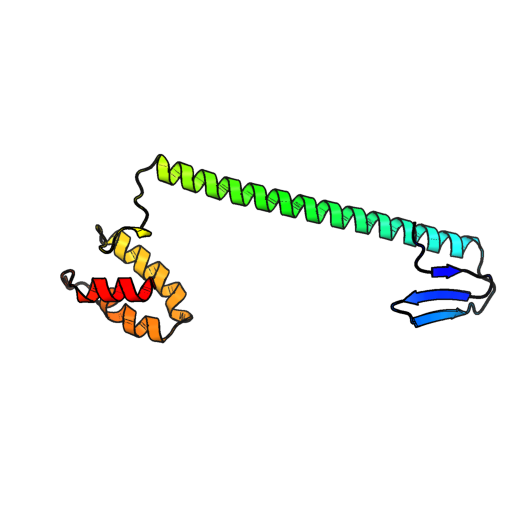1 87 ? 14.719 8.557 -30.199 1.00 46.69 87 ARG A N 1
ATOM 711 C CA . ARG A 1 87 ? 15.004 9.398 -31.383 1.00 46.69 87 ARG A CA 1
ATOM 712 C C . ARG A 1 87 ? 15.428 8.659 -32.647 1.00 46.69 87 ARG A C 1
ATOM 714 O O . ARG A 1 87 ? 15.393 9.270 -33.713 1.00 46.69 87 ARG A O 1
ATOM 721 N N . SER A 1 88 ? 15.819 7.387 -32.585 1.00 52.38 88 SER A N 1
ATOM 722 C CA . SER A 1 88 ? 16.313 6.709 -33.785 1.00 52.38 88 SER A CA 1
ATOM 723 C C . SER A 1 88 ? 15.225 5.839 -34.430 1.00 52.38 88 SER A C 1
ATOM 725 O O . SER A 1 88 ? 14.708 4.882 -33.855 1.00 52.38 88 SER A O 1
ATOM 727 N N . LEU A 1 89 ? 14.844 6.209 -35.657 1.00 55.62 89 LEU A N 1
ATOM 728 C CA . LEU A 1 89 ? 14.055 5.376 -36.581 1.00 55.62 89 LEU A CA 1
ATOM 729 C C . LEU A 1 89 ? 14.895 4.232 -37.169 1.00 55.62 89 LEU A C 1
ATOM 731 O O . LEU A 1 89 ? 14.371 3.370 -37.864 1.00 55.62 89 LEU A O 1
ATOM 735 N N . THR A 1 90 ? 16.196 4.235 -36.885 1.00 54.94 90 THR A N 1
ATOM 736 C CA . THR A 1 90 ? 17.200 3.287 -37.350 1.00 54.94 90 THR A CA 1
ATOM 737 C C . THR A 1 90 ? 18.015 2.791 -36.156 1.00 54.94 90 THR A C 1
ATOM 739 O O . THR A 1 90 ? 18.344 3.552 -35.246 1.00 54.94 90 THR A O 1
ATOM 742 N N . PHE A 1 91 ? 18.338 1.499 -36.119 1.00 65.00 91 PHE A N 1
ATOM 743 C CA . PHE A 1 91 ? 19.263 0.958 -35.117 1.00 65.00 91 PHE A CA 1
ATOM 744 C C . PHE A 1 91 ? 20.686 1.077 -35.661 1.00 65.00 91 PHE A C 1
ATOM 746 O O . PHE A 1 91 ? 20.981 0.497 -36.707 1.00 65.00 91 PHE A O 1
ATOM 753 N N . ALA A 1 92 ? 21.558 1.816 -34.970 1.00 63.09 92 ALA A N 1
ATOM 754 C CA . ALA A 1 92 ? 22.938 2.017 -35.414 1.00 63.09 92 ALA A CA 1
ATOM 755 C C . ALA A 1 92 ? 23.745 0.711 -35.334 1.00 63.09 92 ALA A C 1
ATOM 757 O O . ALA A 1 92 ? 24.522 0.399 -36.231 1.00 63.09 92 ALA A O 1
ATOM 758 N N . ASN A 1 93 ? 23.498 -0.089 -34.289 1.00 66.88 93 ASN A N 1
ATOM 759 C CA . ASN A 1 93 ? 24.242 -1.316 -34.009 1.00 66.88 93 ASN A CA 1
ATOM 760 C C . ASN A 1 93 ? 23.312 -2.530 -33.860 1.00 66.88 93 ASN A C 1
ATOM 762 O O . ASN A 1 93 ? 22.210 -2.430 -33.316 1.00 66.88 93 ASN A O 1
ATOM 766 N N . LYS A 1 94 ? 23.804 -3.717 -34.243 1.00 70.25 94 LYS A N 1
ATOM 767 C CA . LYS A 1 94 ? 23.092 -5.002 -34.084 1.00 70.25 94 LYS A CA 1
ATOM 768 C C . LYS A 1 94 ? 22.628 -5.239 -32.641 1.00 70.25 94 LYS A C 1
ATOM 770 O O . LYS A 1 94 ? 21.516 -5.706 -32.424 1.00 70.25 94 LYS A O 1
ATOM 775 N N . THR A 1 95 ? 23.442 -4.851 -31.661 1.00 73.75 95 THR A N 1
ATOM 776 C CA . THR A 1 95 ? 23.128 -4.966 -30.229 1.00 73.75 95 THR A CA 1
ATOM 777 C C . THR A 1 95 ? 21.913 -4.130 -29.826 1.00 73.75 95 THR A C 1
ATOM 779 O O . THR A 1 95 ? 21.113 -4.564 -29.004 1.00 73.75 95 THR A O 1
ATOM 782 N N . GLN A 1 96 ? 21.739 -2.940 -30.413 1.00 70.31 96 GLN A N 1
ATOM 783 C CA . GLN A 1 96 ? 20.573 -2.092 -30.141 1.00 70.31 96 GLN A CA 1
ATOM 784 C C . GLN A 1 96 ? 19.302 -2.710 -30.730 1.00 70.31 96 GLN A C 1
ATOM 786 O O . GLN A 1 96 ? 18.276 -2.752 -30.057 1.00 70.31 96 GLN A O 1
ATOM 791 N N . GLN A 1 97 ? 19.393 -3.262 -31.944 1.00 75.00 97 GLN A N 1
ATOM 792 C CA . GLN A 1 97 ? 18.287 -3.984 -32.573 1.00 75.00 97 GLN A CA 1
ATOM 793 C C . GLN A 1 97 ? 17.892 -5.238 -31.773 1.00 75.00 97 GLN A C 1
ATOM 795 O O . GLN A 1 97 ? 16.705 -5.504 -31.603 1.00 75.00 97 GLN A O 1
ATOM 800 N N . GLN A 1 98 ? 18.869 -5.992 -31.257 1.00 74.69 98 GLN A N 1
ATOM 801 C CA . GLN A 1 98 ? 18.615 -7.171 -30.422 1.00 74.69 98 GLN A CA 1
ATOM 802 C C . GLN A 1 98 ? 17.912 -6.803 -29.115 1.00 74.69 98 GLN A C 1
ATOM 804 O O . GLN A 1 98 ? 16.860 -7.363 -28.834 1.00 74.69 98 GLN A O 1
ATOM 809 N N . ARG A 1 99 ? 18.412 -5.801 -28.380 1.00 77.19 99 ARG A N 1
ATOM 810 C CA . ARG A 1 99 ? 17.776 -5.334 -27.134 1.00 77.19 99 ARG A CA 1
ATOM 811 C C . ARG A 1 99 ? 16.351 -4.826 -27.359 1.00 77.19 99 ARG A C 1
ATOM 813 O O . ARG A 1 99 ? 15.467 -5.107 -26.556 1.00 77.19 99 ARG A O 1
ATOM 820 N N . PHE A 1 100 ? 16.109 -4.115 -28.463 1.00 77.88 100 PHE A N 1
ATOM 821 C CA . PHE A 1 100 ? 14.761 -3.679 -28.830 1.00 77.88 100 PHE A CA 1
ATOM 822 C C . PHE A 1 100 ? 13.829 -4.875 -29.076 1.00 77.88 100 PHE A C 1
ATOM 824 O O . PHE A 1 100 ? 12.739 -4.927 -28.512 1.00 77.88 100 PHE A O 1
ATOM 831 N N . LEU A 1 101 ? 14.267 -5.870 -29.851 1.00 75.38 101 LEU A N 1
ATOM 832 C CA . LEU A 1 101 ? 13.461 -7.062 -30.143 1.00 75.38 101 LEU A CA 1
ATOM 833 C C . LEU A 1 101 ? 13.254 -7.965 -28.923 1.00 75.38 101 LEU A C 1
ATOM 835 O O . LEU A 1 101 ? 12.187 -8.553 -28.775 1.00 75.38 101 LEU A O 1
ATOM 839 N N . GLU A 1 102 ? 14.231 -8.040 -28.023 1.00 78.94 102 GLU A N 1
ATOM 840 C CA . GLU A 1 102 ? 14.086 -8.718 -26.733 1.00 78.94 102 GLU A CA 1
ATOM 841 C C . GLU A 1 102 ? 13.039 -8.024 -25.861 1.00 78.94 102 GLU A C 1
ATOM 843 O O . GLU A 1 102 ? 12.185 -8.697 -25.290 1.00 78.94 102 GLU A O 1
ATOM 848 N N . SER A 1 103 ? 13.041 -6.688 -25.810 1.00 78.88 103 SER A N 1
ATOM 849 C CA . SER A 1 103 ? 12.003 -5.934 -25.098 1.00 78.88 103 SER A CA 1
ATOM 850 C C . SER A 1 103 ? 10.619 -6.110 -25.733 1.00 78.88 103 SER A C 1
ATOM 852 O O . SER A 1 103 ? 9.629 -6.273 -25.022 1.00 78.88 103 SER A O 1
ATOM 854 N N . LEU A 1 104 ? 10.558 -6.178 -27.068 1.00 76.69 104 LEU A N 1
ATOM 855 C CA . LEU A 1 104 ? 9.324 -6.405 -27.812 1.00 76.69 104 LEU A CA 1
ATOM 856 C C . LEU A 1 104 ? 8.744 -7.796 -27.529 1.00 76.69 104 LEU A C 1
ATOM 858 O O . LEU A 1 104 ? 7.537 -7.908 -27.344 1.00 76.69 104 LEU A O 1
ATOM 862 N N . ASN A 1 105 ? 9.583 -8.834 -27.407 1.00 77.88 105 ASN A N 1
ATOM 863 C CA . ASN A 1 105 ? 9.145 -10.201 -27.095 1.00 77.88 105 ASN A CA 1
ATOM 864 C C . ASN A 1 105 ? 8.328 -10.299 -25.797 1.00 77.88 105 ASN A C 1
ATOM 866 O O . ASN A 1 105 ? 7.390 -11.091 -25.738 1.00 77.88 105 ASN A O 1
ATOM 870 N N . TYR A 1 106 ? 8.632 -9.488 -24.776 1.00 77.12 106 TYR A N 1
ATOM 871 C CA . TYR A 1 106 ? 7.823 -9.447 -23.552 1.00 77.12 106 TYR A CA 1
ATOM 872 C C . TYR A 1 106 ? 6.408 -8.923 -23.813 1.00 77.12 106 TYR A C 1
ATOM 874 O O . TYR A 1 106 ? 5.458 -9.379 -23.186 1.00 77.12 106 TYR A O 1
ATOM 882 N N . VAL A 1 107 ? 6.263 -7.990 -24.755 1.00 72.06 107 VAL A N 1
ATOM 883 C CA . VAL A 1 107 ? 4.990 -7.351 -25.110 1.00 72.06 107 VAL A CA 1
ATOM 884 C C . VAL A 1 107 ? 4.191 -8.195 -26.111 1.00 72.06 107 VAL A C 1
ATOM 886 O O . VAL A 1 107 ? 2.961 -8.183 -26.078 1.00 72.06 107 VAL A O 1
ATOM 889 N N . LEU A 1 108 ? 4.863 -8.986 -26.958 1.00 70.50 108 LEU A N 1
ATOM 890 C CA . LEU A 1 108 ? 4.226 -9.849 -27.963 1.00 70.50 108 LEU A CA 1
ATOM 891 C C . LEU A 1 108 ? 3.223 -10.844 -27.363 1.00 70.50 108 LEU A C 1
ATOM 893 O O . LEU A 1 108 ? 2.201 -11.119 -27.987 1.00 70.50 108 LEU A O 1
ATOM 897 N N . ASN A 1 109 ? 3.471 -11.333 -26.145 1.00 71.25 109 ASN A N 1
ATOM 898 C CA . ASN A 1 109 ? 2.556 -12.242 -25.447 1.00 71.25 109 ASN A CA 1
ATOM 899 C C . ASN A 1 109 ? 1.199 -11.598 -25.110 1.00 71.25 109 ASN A C 1
ATOM 901 O O . ASN A 1 109 ? 0.223 -12.312 -24.893 1.00 71.25 109 ASN A O 1
ATOM 905 N N . PHE A 1 110 ? 1.129 -10.266 -25.074 1.00 73.81 110 PHE A N 1
ATOM 906 C CA . PHE A 1 110 ? -0.083 -9.514 -24.747 1.00 73.81 110 PHE A CA 1
ATOM 907 C C . PHE A 1 110 ? -0.834 -9.019 -25.992 1.00 73.81 110 PHE A C 1
ATOM 909 O O . PHE A 1 110 ? -2.022 -8.721 -25.906 1.00 73.81 110 PHE A O 1
ATOM 916 N N . TYR A 1 111 ? -0.168 -8.961 -27.153 1.00 74.88 111 TYR A N 1
ATOM 917 C CA . TYR A 1 111 ? -0.734 -8.443 -28.401 1.00 74.88 111 TYR A CA 1
ATOM 918 C C . TYR A 1 111 ? -0.410 -9.371 -29.584 1.00 74.88 111 TYR A C 1
ATOM 920 O O . TYR A 1 111 ? 0.602 -9.183 -30.261 1.00 74.88 111 TYR A O 1
ATOM 928 N N . PRO A 1 112 ? -1.278 -10.347 -29.907 1.00 71.19 112 PRO A N 1
ATOM 929 C CA . PRO A 1 112 ? -0.999 -11.336 -30.954 1.00 71.19 112 PRO A CA 1
ATOM 930 C C . PRO A 1 112 ? -0.822 -10.712 -32.349 1.00 71.19 112 PRO A C 1
ATOM 932 O O . PRO A 1 112 ? 0.013 -11.166 -33.130 1.00 71.19 112 PRO A O 1
ATOM 935 N N . ASN A 1 113 ? -1.519 -9.611 -32.644 1.00 77.38 113 ASN A N 1
ATOM 936 C CA . ASN A 1 113 ? -1.370 -8.883 -33.911 1.00 77.38 113 ASN A CA 1
ATOM 937 C C . ASN A 1 113 ? 0.023 -8.244 -34.063 1.00 77.38 113 ASN A C 1
ATOM 939 O O . ASN A 1 113 ? 0.536 -8.128 -35.176 1.00 77.38 113 ASN A O 1
ATOM 943 N N . LEU A 1 114 ? 0.664 -7.882 -32.945 1.00 74.56 114 LEU A N 1
ATOM 944 C CA . LEU A 1 114 ? 2.005 -7.299 -32.925 1.00 74.56 114 LEU A CA 1
ATOM 945 C C . LEU A 1 114 ? 3.066 -8.320 -33.352 1.00 74.56 114 LEU A C 1
ATOM 947 O O . LEU A 1 114 ? 4.061 -7.948 -33.966 1.00 74.56 114 LEU A O 1
ATOM 951 N N . SER A 1 115 ? 2.832 -9.611 -33.092 1.00 73.62 115 SER A N 1
ATOM 952 C CA . SER A 1 115 ? 3.744 -10.696 -33.477 1.00 73.62 115 SER A CA 1
ATOM 953 C C . SER A 1 115 ? 3.855 -10.831 -34.997 1.00 73.62 115 SER A C 1
ATOM 955 O O . SER A 1 115 ? 4.950 -10.998 -35.534 1.00 73.62 115 SER A O 1
ATOM 957 N N . ILE A 1 116 ? 2.731 -10.668 -35.701 1.00 77.25 116 ILE A N 1
ATOM 958 C CA . ILE A 1 116 ? 2.676 -10.699 -37.168 1.00 77.25 116 ILE A CA 1
ATOM 959 C C . ILE A 1 116 ? 3.441 -9.501 -37.748 1.00 77.25 116 ILE A C 1
ATOM 961 O O . ILE A 1 116 ? 4.248 -9.667 -38.660 1.00 77.25 116 ILE A O 1
ATOM 965 N N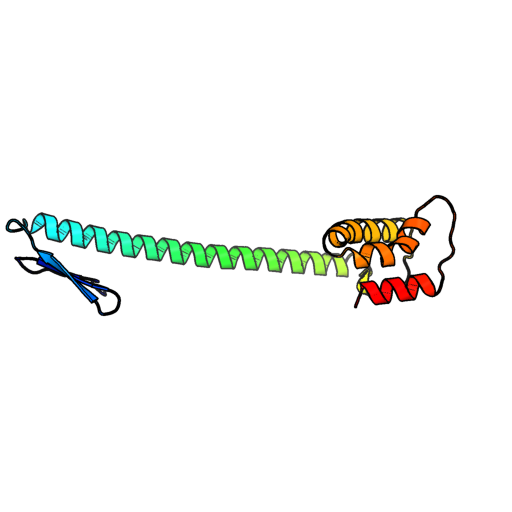 . ILE A 1 117 ? 3.237 -8.314 -37.170 1.00 77.19 117 ILE A N 1
ATOM 966 C CA . ILE A 1 117 ? 3.875 -7.056 -37.591 1.00 77.19 117 ILE A CA 1
ATOM 967 C C . ILE A 1 117 ? 5.387 -7.062 -37.298 1.00 77.19 117 ILE A C 1
ATOM 969 O O . ILE A 1 117 ? 6.175 -6.541 -38.083 1.00 77.19 117 ILE A O 1
ATOM 973 N N . ALA A 1 118 ? 5.815 -7.681 -36.195 1.00 76.31 118 ALA A N 1
ATOM 974 C CA . ALA A 1 118 ? 7.217 -7.754 -35.785 1.00 76.31 118 ALA A CA 1
ATOM 975 C C . ALA A 1 118 ? 8.027 -8.839 -36.518 1.00 76.31 118 ALA A C 1
ATOM 977 O O . ALA A 1 118 ? 9.260 -8.833 -36.458 1.00 76.31 118 ALA A O 1
ATOM 978 N N . LYS A 1 119 ? 7.371 -9.768 -37.223 1.00 78.75 119 LYS A N 1
ATOM 979 C CA . LYS A 1 119 ? 8.016 -10.906 -37.897 1.00 78.75 119 LYS A CA 1
ATOM 980 C C . LYS A 1 119 ? 9.163 -10.500 -38.846 1.00 78.75 119 LYS A C 1
ATOM 982 O O . LYS A 1 119 ? 10.249 -11.064 -38.695 1.00 78.75 119 LYS A O 1
ATOM 987 N N . PRO A 1 120 ? 9.024 -9.472 -39.711 1.00 77.44 120 PRO A N 1
ATOM 988 C CA . PRO A 1 120 ? 10.124 -9.007 -40.562 1.00 77.44 120 PRO A CA 1
ATOM 989 C C . PRO A 1 120 ? 11.331 -8.481 -39.765 1.00 77.44 120 PRO A C 1
ATOM 991 O O . PRO A 1 120 ? 12.480 -8.641 -40.182 1.00 77.44 120 PRO A O 1
ATOM 994 N N . LEU A 1 121 ? 11.102 -7.902 -38.577 1.00 77.00 121 LEU A N 1
ATOM 995 C CA . LEU A 1 121 ? 12.181 -7.432 -37.702 1.00 77.00 121 LEU A CA 1
ATOM 996 C C . LEU A 1 121 ? 12.964 -8.599 -37.078 1.00 77.00 121 LEU A C 1
ATOM 998 O O . LEU A 1 121 ? 14.190 -8.511 -36.953 1.00 77.00 121 LEU A O 1
ATOM 1002 N N . HIS A 1 122 ? 12.280 -9.690 -36.716 1.00 75.81 122 HIS A N 1
ATOM 1003 C CA . HIS A 1 122 ? 12.910 -10.910 -36.201 1.00 75.81 122 HIS A CA 1
ATOM 1004 C C . HIS A 1 122 ? 13.658 -11.687 -37.289 1.00 75.81 122 HIS A C 1
ATOM 1006 O O . HIS A 1 122 ? 14.767 -12.171 -37.040 1.00 75.81 122 HIS A O 1
ATOM 1012 N N . ASP A 1 123 ? 13.105 -11.763 -38.501 1.00 75.31 123 ASP A N 1
ATOM 1013 C CA . ASP A 1 123 ? 13.737 -12.457 -39.628 1.00 75.31 123 ASP A CA 1
ATOM 1014 C C . ASP A 1 123 ? 15.073 -11.812 -40.024 1.00 75.31 123 ASP A C 1
ATOM 1016 O O . ASP A 1 123 ? 16.021 -12.512 -40.383 1.00 75.31 123 ASP A O 1
ATOM 1020 N N . ARG A 1 124 ? 15.221 -10.497 -39.829 1.00 73.19 124 ARG A N 1
ATOM 1021 C CA . ARG A 1 124 ? 16.487 -9.779 -40.038 1.00 73.19 124 ARG A CA 1
ATOM 1022 C C . ARG A 1 124 ? 17.593 -10.125 -39.032 1.00 73.19 124 ARG A C 1
ATOM 1024 O O . ARG A 1 124 ? 18.770 -9.939 -39.336 1.00 73.19 124 ARG A O 1
ATOM 1031 N N . LEU A 1 125 ? 17.258 -10.606 -37.831 1.00 67.88 125 LEU A N 1
ATOM 1032 C CA . LEU A 1 125 ? 18.272 -11.081 -36.876 1.00 67.88 125 LEU A CA 1
ATOM 1033 C C . LEU A 1 125 ? 18.851 -12.448 -37.270 1.00 67.88 125 LEU A C 1
ATOM 1035 O O . LEU A 1 125 ? 19.914 -12.825 -36.760 1.00 67.88 125 LEU A O 1
ATOM 1039 N N . ARG A 1 126 ? 18.186 -13.188 -38.171 1.00 68.00 126 ARG A N 1
ATOM 1040 C CA . ARG A 1 126 ? 18.731 -14.426 -38.741 1.00 68.00 126 ARG A CA 1
ATOM 1041 C C . ARG A 1 126 ? 19.873 -14.092 -39.702 1.00 68.00 126 ARG A C 1
ATOM 1043 O O . ARG A 1 126 ? 19.988 -12.983 -40.201 1.00 68.00 126 ARG A O 1
ATOM 1050 N N . LYS A 1 127 ? 20.766 -15.060 -39.926 1.00 57.34 127 LYS A N 1
ATOM 1051 C CA . LYS A 1 127 ? 22.112 -14.891 -40.519 1.00 57.34 127 LYS A CA 1
ATOM 1052 C C . LYS A 1 127 ? 22.180 -14.187 -41.895 1.00 57.34 127 LYS A C 1
ATOM 1054 O O . LYS A 1 127 ? 23.280 -13.832 -42.312 1.00 57.34 127 LYS A O 1
ATOM 1059 N N . ASN A 1 128 ? 21.058 -13.938 -42.568 1.00 58.97 128 ASN A N 1
ATOM 1060 C CA . ASN A 1 128 ? 21.006 -13.277 -43.870 1.00 58.97 128 ASN A CA 1
ATOM 1061 C C . ASN A 1 128 ? 20.846 -11.760 -43.697 1.00 58.97 128 ASN A C 1
ATOM 1063 O O . ASN A 1 128 ? 19.887 -11.285 -43.095 1.00 58.97 128 ASN A O 1
ATOM 1067 N N . ARG A 1 129 ? 21.806 -10.989 -44.222 1.00 55.38 129 ARG A N 1
ATOM 1068 C CA . ARG A 1 129 ? 21.849 -9.523 -44.113 1.00 55.38 129 ARG A CA 1
ATOM 1069 C C . ARG A 1 129 ? 20.745 -8.879 -44.958 1.00 55.38 129 ARG A C 1
ATOM 1071 O O . ARG A 1 129 ? 20.994 -8.454 -46.079 1.00 55.38 129 ARG A O 1
ATOM 1078 N N . ILE A 1 130 ? 19.535 -8.786 -44.417 1.00 60.31 130 ILE A N 1
ATOM 1079 C CA . ILE A 1 130 ? 18.487 -7.947 -45.005 1.00 60.31 130 ILE A CA 1
ATOM 1080 C C . ILE A 1 130 ? 18.855 -6.481 -44.715 1.00 60.31 130 ILE A C 1
ATOM 1082 O O . ILE A 1 130 ? 19.029 -6.083 -43.554 1.00 60.31 130 ILE A O 1
ATOM 1086 N N . LEU A 1 131 ? 19.047 -5.700 -45.784 1.00 63.09 131 LEU A N 1
ATOM 1087 C CA . LEU A 1 131 ? 19.311 -4.259 -45.731 1.00 63.09 131 LEU A CA 1
ATOM 1088 C C . LEU A 1 131 ? 18.111 -3.516 -45.132 1.00 63.09 131 LEU A C 1
ATOM 1090 O O . LEU A 1 131 ? 16.966 -3.945 -45.256 1.00 63.09 131 LEU A O 1
ATOM 1094 N N . TRP A 1 132 ? 18.387 -2.402 -44.453 1.00 66.44 132 TRP A N 1
ATOM 1095 C CA . TRP A 1 132 ? 17.348 -1.564 -43.863 1.00 66.44 132 TRP A CA 1
ATOM 1096 C C . TRP A 1 132 ? 16.478 -0.970 -44.979 1.00 66.44 132 TRP A C 1
ATOM 1098 O O . TRP A 1 132 ? 16.955 -0.136 -45.740 1.00 66.44 132 TRP A O 1
ATOM 1108 N N . SER A 1 133 ? 15.229 -1.422 -45.093 1.00 71.00 133 SER A N 1
ATOM 1109 C CA . SER A 1 133 ? 14.256 -0.895 -46.060 1.00 71.00 133 SER A CA 1
ATOM 1110 C C . SER A 1 133 ? 13.239 0.025 -45.386 1.00 71.00 133 SER A C 1
ATOM 1112 O O . SER A 1 133 ? 13.008 -0.067 -44.176 1.00 71.00 133 SER A O 1
ATOM 1114 N N . ASP A 1 134 ? 12.583 0.869 -46.183 1.00 73.56 134 ASP A N 1
ATOM 1115 C CA . ASP A 1 134 ? 11.509 1.762 -45.725 1.00 73.56 134 ASP A CA 1
ATOM 1116 C C . ASP A 1 134 ? 10.355 1.011 -45.043 1.00 73.56 134 ASP A C 1
ATOM 1118 O O . ASP A 1 134 ? 9.675 1.552 -44.173 1.00 73.56 134 ASP A O 1
ATOM 1122 N N . GLU A 1 135 ? 10.162 -0.263 -45.382 1.00 75.12 135 GLU A N 1
ATOM 1123 C CA . GLU A 1 135 ? 9.196 -1.150 -44.736 1.00 75.12 135 GLU A CA 1
ATOM 1124 C C . GLU A 1 135 ? 9.498 -1.336 -43.241 1.00 75.12 135 GLU A C 1
ATOM 1126 O O . GLU A 1 135 ? 8.606 -1.206 -42.406 1.00 75.12 135 GLU A O 1
ATOM 1131 N N . HIS A 1 136 ? 10.769 -1.527 -42.873 1.00 74.75 136 HIS A N 1
ATOM 1132 C CA . HIS A 1 136 ? 11.177 -1.670 -41.472 1.00 74.75 136 HIS A CA 1
ATOM 1133 C C . HIS A 1 136 ? 10.951 -0.377 -40.678 1.00 74.75 136 HIS A C 1
ATOM 1135 O O . HIS A 1 136 ? 10.586 -0.426 -39.503 1.00 74.75 136 HIS A O 1
ATOM 1141 N N . ILE A 1 137 ? 11.130 0.783 -41.321 1.00 73.81 137 ILE A N 1
ATOM 1142 C CA . ILE A 1 137 ? 10.858 2.094 -40.713 1.00 73.81 137 ILE A CA 1
ATOM 1143 C C . ILE A 1 137 ? 9.365 2.232 -40.423 1.00 73.81 137 ILE A C 1
ATOM 1145 O O . ILE A 1 137 ? 8.988 2.613 -39.314 1.00 73.81 137 ILE A O 1
ATOM 1149 N N . ARG A 1 138 ? 8.514 1.876 -41.392 1.00 77.31 138 ARG A N 1
ATOM 1150 C CA . ARG A 1 138 ? 7.052 1.923 -41.243 1.00 77.31 138 ARG A CA 1
ATOM 1151 C C . ARG A 1 138 ? 6.563 0.989 -40.138 1.00 77.31 138 ARG A C 1
ATOM 1153 O O . ARG A 1 138 ? 5.725 1.395 -39.339 1.00 77.31 138 ARG A O 1
ATOM 1160 N N . ILE A 1 139 ? 7.130 -0.214 -40.042 1.00 77.75 139 ILE A N 1
ATOM 1161 C CA . ILE A 1 139 ? 6.817 -1.172 -38.972 1.00 77.75 139 ILE A CA 1
ATOM 1162 C C . ILE A 1 139 ? 7.177 -0.586 -37.601 1.00 77.75 139 ILE A C 1
ATOM 1164 O O . ILE A 1 139 ? 6.353 -0.594 -36.690 1.00 77.75 139 ILE A O 1
ATOM 1168 N N . ILE A 1 140 ? 8.374 -0.014 -37.442 1.00 73.50 140 ILE A N 1
ATOM 1169 C CA . ILE A 1 140 ? 8.785 0.597 -36.166 1.00 73.50 140 ILE A CA 1
ATOM 1170 C C . ILE A 1 140 ? 7.892 1.794 -35.810 1.00 73.50 140 ILE A C 1
ATOM 1172 O O . ILE A 1 140 ? 7.548 1.967 -34.643 1.00 73.50 140 ILE A O 1
ATOM 1176 N N . GLN A 1 141 ? 7.475 2.594 -36.795 1.00 76.38 141 GLN A N 1
ATOM 1177 C CA . GLN A 1 141 ? 6.519 3.685 -36.583 1.00 76.38 141 GLN A CA 1
ATOM 1178 C C . GLN A 1 141 ? 5.138 3.187 -36.140 1.00 76.38 141 GLN A C 1
ATOM 1180 O O . GLN A 1 141 ? 4.500 3.845 -35.325 1.00 76.38 141 GLN A O 1
ATOM 1185 N N . GLN A 1 142 ? 4.680 2.042 -36.650 1.00 75.00 142 GLN A N 1
ATOM 1186 C CA . GLN A 1 142 ? 3.419 1.428 -36.228 1.00 75.00 142 GLN A CA 1
ATOM 1187 C C . GLN A 1 142 ? 3.494 0.860 -34.810 1.00 75.00 142 GLN A C 1
ATOM 1189 O O . GLN A 1 142 ? 2.535 1.001 -34.067 1.00 75.00 142 GLN A O 1
ATOM 1194 N N . ILE A 1 143 ? 4.622 0.259 -34.423 1.00 74.19 143 ILE A N 1
ATOM 1195 C CA . ILE A 1 143 ? 4.826 -0.288 -33.069 1.00 74.19 143 ILE A CA 1
ATOM 1196 C C . ILE A 1 143 ? 4.943 0.831 -32.021 1.00 74.19 143 ILE A C 1
ATOM 1198 O O . ILE A 1 143 ? 4.569 0.638 -30.870 1.00 74.19 143 ILE A O 1
ATOM 1202 N N . LYS A 1 144 ? 5.496 1.989 -32.405 1.00 68.19 144 LYS A N 1
ATOM 1203 C CA . LYS A 1 144 ? 5.663 3.151 -31.518 1.00 68.19 144 LYS A CA 1
ATOM 1204 C C . LYS A 1 144 ? 4.388 3.997 -31.344 1.00 68.19 144 LYS A C 1
ATOM 1206 O O . LYS A 1 144 ? 4.401 4.869 -30.479 1.00 68.19 144 LYS A O 1
ATOM 1211 N N . LYS A 1 145 ? 3.360 3.812 -32.179 1.00 62.31 145 LYS A N 1
ATOM 1212 C CA . LYS A 1 145 ? 2.069 4.518 -32.079 1.00 62.31 145 LYS A CA 1
ATOM 1213 C C . LYS A 1 145 ? 1.171 3.877 -31.032 1.00 62.31 145 LYS A C 1
ATOM 1215 O O . LYS A 1 145 ? 0.470 4.658 -30.357 1.00 62.31 145 LYS A O 1
#

Secondary structure (DSSP, 8-state):
---SEEE-SSEEEEEETTEEEEEE-SSPPPHHHHHHHHHHHHHHHHHHHHHHHHHHHHHHHHHHHHHHHHHHHHHHHHHTT---GGG-SS-SSHHHHHHHHHHHHHHHTT-HHHHHHHHHHHHTTSSS-----HHHHHHHHHHT-

pLDDT: mean 74.34, std 13.2, range [41.78, 95.06]

Mean predicted aligned error: 18.44 Å

Solvent-accessible surface area (backbone atoms only — not comparable to full-atom values): 8684 Å² total; per-residue (Å²): 135,86,72,70,54,48,78,60,82,56,31,41,38,34,65,57,96,88,44,80,47,74,48,70,51,94,59,82,69,58,68,68,59,58,50,49,53,53,49,51,53,52,52,52,51,52,51,51,50,50,52,51,53,52,51,51,51,52,51,51,53,52,51,51,53,52,51,49,53,50,50,51,52,51,49,50,42,71,74,40,96,55,80,60,74,87,76,51,85,61,68,94,44,73,68,56,47,49,53,51,51,57,57,45,57,71,51,32,82,80,34,70,71,52,46,67,65,45,43,68,66,57,57,45,73,42,95,56,86,66,72,94,48,73,65,60,41,52,45,53,54,60,75,74,105

Radius of gyration: 32.34 Å; Cα contacts (8 Å, |Δi|>4): 58; chains: 1; bounding box: 56×28×83 Å

Foldseek 3Di:
DDDQWDDDQFWIWGADPNDIDIGGDPDRDDPVVVVVVVVVVVVVVVVVVVVVVVVVVVVVVVVVVVVVVVVVVVVCCVVDVDDPPVPDLDDPDPVSLVVVVVVVVVVCVVPVVLCVLCVVSVVCNPPDPDDDDVSSSVSVVVVVD

Sequence (145 aa):
MITLYKTSHESIISKINGLKLVFPFLEKPKTRNLNLIKACFIHTNHFNALIQGNHIHLMHLKQDVFLQKQNENHHNIFQGTITPIERSLTFANKTQQQRFLESLNYVLNFYPNLSIIAKPLHDRLRKNRILWSDEHIRIIQQIKK